Protein AF-A0A1E7JCQ2-F1 (afdb_monomer_lite)

Secondary structure (DSSP, 8-state):
-HHHHHHHS---EEEPPS-GGGT---HHHHHHHTTS-EE-TTS-EEBTTTBT------EEE-S-----

pLDDT: mean 92.05, std 4.23, range [78.12, 97.06]

Foldseek 3Di:
DQVCCCPPVVKHKDWADCDVVVVHDPQQVVCVQQVQADQDPVRAGQGPPPGRPDDTTDMDIDDDDDGD

Radius of gyration: 13.63 Å; chains: 1; bounding box: 28×28×32 Å

Sequence (68 aa):
MKKWLRKEHSLDSQPLPYNVEKGGLFLKDAAVISGLGIIGQNNLLFHPEWGSRIRLCSILIEGDLQPT

Structure (mmCIF, N/CA/C/O backbone):
data_AF-A0A1E7JCQ2-F1
#
_entry.id   AF-A0A1E7JCQ2-F1
#
loop_
_atom_site.group_PDB
_atom_site.id
_atom_site.type_symbol
_atom_site.label_atom_id
_atom_site.label_alt_id
_atom_site.label_comp_id
_atom_site.label_asym_id
_atom_site.label_entity_id
_atom_site.label_seq_id
_atom_site.pdbx_PDB_ins_code
_atom_site.Cartn_x
_atom_site.Cartn_y
_atom_site.Cartn_z
_atom_site.occupancy
_atom_site.B_iso_or_equiv
_atom_site.auth_seq_id
_atom_site.auth_comp_id
_atom_site.auth_asym_id
_atom_site.auth_atom_id
_atom_site.pdbx_PDB_model_num
ATOM 1 N N . MET A 1 1 ? 14.237 -4.319 -3.085 1.00 86.56 1 MET A N 1
ATOM 2 C CA . MET A 1 1 ? 13.016 -4.455 -3.906 1.00 86.56 1 MET A CA 1
ATOM 3 C C . MET A 1 1 ? 13.242 -4.118 -5.378 1.00 86.56 1 MET A C 1
ATOM 5 O O . MET A 1 1 ? 13.365 -5.058 -6.141 1.00 86.56 1 MET A O 1
ATOM 9 N N . LYS A 1 2 ? 13.410 -2.846 -5.791 1.00 92.12 2 LYS A N 1
ATOM 10 C CA . LYS A 1 2 ? 13.548 -2.464 -7.221 1.00 92.12 2 LYS A CA 1
ATOM 11 C C . LYS A 1 2 ? 14.556 -3.299 -8.025 1.00 92.12 2 LYS A C 1
ATOM 13 O O . LYS A 1 2 ? 14.211 -3.860 -9.054 1.00 92.12 2 LYS A O 1
ATOM 18 N N . LYS A 1 3 ? 15.796 -3.422 -7.529 1.00 94.50 3 LYS A N 1
ATOM 19 C CA . LYS A 1 3 ? 16.848 -4.221 -8.192 1.00 94.50 3 LYS A CA 1
ATOM 20 C C . LYS A 1 3 ? 16.467 -5.700 -8.349 1.00 94.50 3 LYS A C 1
ATOM 22 O O . LYS A 1 3 ? 16.839 -6.314 -9.336 1.00 94.50 3 LYS A O 1
ATOM 27 N N . TRP A 1 4 ? 15.743 -6.250 -7.375 1.00 95.25 4 TRP A N 1
ATOM 28 C CA . TRP A 1 4 ? 15.299 -7.643 -7.387 1.00 95.25 4 TRP A CA 1
ATOM 29 C C . TRP A 1 4 ? 14.159 -7.851 -8.393 1.00 95.25 4 TRP A C 1
ATOM 31 O O . TRP A 1 4 ? 14.281 -8.723 -9.242 1.00 95.25 4 TRP A O 1
ATOM 41 N N . LEU A 1 5 ? 13.139 -6.978 -8.396 1.00 94.62 5 LEU A N 1
ATOM 42 C CA . LEU A 1 5 ? 12.052 -7.006 -9.390 1.00 94.62 5 LEU A CA 1
ATOM 43 C C . LEU A 1 5 ? 12.587 -6.923 -10.824 1.00 94.62 5 LEU A C 1
ATOM 45 O O . LEU A 1 5 ? 12.191 -7.711 -11.681 1.00 94.62 5 LEU A O 1
ATOM 49 N N . ARG A 1 6 ? 13.552 -6.028 -11.064 1.00 95.06 6 ARG A N 1
ATOM 50 C CA . ARG A 1 6 ? 14.172 -5.885 -12.384 1.00 95.06 6 ARG A CA 1
ATOM 51 C C . ARG A 1 6 ? 14.986 -7.116 -12.790 1.00 95.06 6 ARG A C 1
ATOM 53 O O . ARG A 1 6 ? 14.956 -7.487 -13.954 1.00 95.06 6 ARG A O 1
ATOM 60 N N . LYS A 1 7 ? 15.722 -7.730 -11.857 1.00 97.06 7 LYS A N 1
ATOM 61 C CA . LYS A 1 7 ? 16.602 -8.876 -12.137 1.00 97.06 7 LYS A CA 1
ATOM 62 C C . LYS A 1 7 ? 15.832 -10.182 -12.337 1.00 97.06 7 LYS A C 1
ATOM 64 O O . LYS A 1 7 ? 16.149 -10.919 -13.257 1.00 97.06 7 LYS A O 1
ATOM 69 N N . GLU A 1 8 ? 14.865 -10.467 -11.470 1.00 96.88 8 GLU A N 1
ATOM 70 C CA . GLU A 1 8 ? 14.191 -11.772 -11.426 1.00 96.88 8 GLU A CA 1
ATOM 71 C C . GLU A 1 8 ? 12.905 -11.806 -12.255 1.00 96.88 8 GLU A C 1
ATOM 73 O O . GLU A 1 8 ? 12.546 -12.846 -12.796 1.00 96.88 8 GLU A O 1
ATOM 78 N N . HIS A 1 9 ? 12.218 -10.667 -12.386 1.00 92.75 9 HIS A N 1
ATOM 79 C CA . HIS A 1 9 ? 10.920 -10.595 -13.060 1.00 92.75 9 HIS A CA 1
ATOM 80 C C . HIS A 1 9 ? 10.930 -9.701 -14.300 1.00 92.75 9 HIS A C 1
ATOM 82 O O . HIS A 1 9 ? 9.920 -9.608 -14.985 1.00 92.75 9 HIS A O 1
ATOM 88 N N . SER A 1 10 ? 12.055 -9.042 -14.609 1.00 94.56 10 SER A N 1
ATOM 89 C CA . SER A 1 10 ? 12.143 -8.038 -15.683 1.00 94.56 10 SER A CA 1
ATOM 90 C C . SER A 1 10 ? 11.114 -6.906 -15.550 1.00 94.56 10 SER A C 1
ATOM 92 O O . SER A 1 10 ? 10.798 -6.244 -16.532 1.00 94.56 10 SER A O 1
ATOM 94 N N . LEU A 1 11 ? 10.617 -6.661 -14.331 1.00 95.31 11 LEU A N 1
ATOM 95 C CA . LEU A 1 11 ? 9.621 -5.632 -14.047 1.00 95.31 11 LEU A CA 1
ATOM 96 C C . LEU A 1 11 ? 10.293 -4.341 -13.600 1.00 95.31 11 LEU A C 1
ATOM 98 O O . LEU A 1 11 ? 11.166 -4.3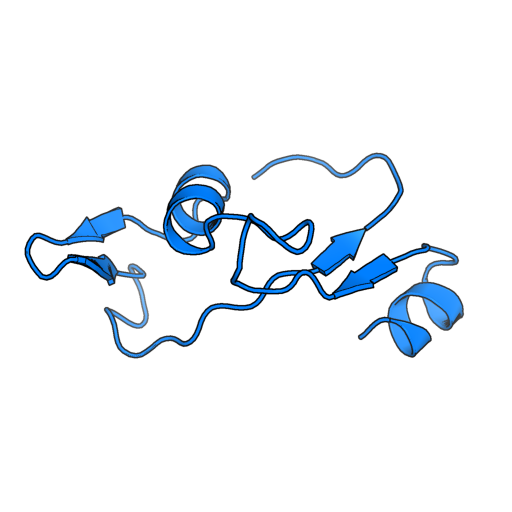40 -12.719 1.00 95.31 11 LEU A O 1
ATOM 102 N N . ASP A 1 12 ? 9.845 -3.232 -14.176 1.00 95.38 12 ASP A N 1
ATOM 103 C CA . ASP A 1 12 ? 10.218 -1.910 -13.709 1.00 95.38 12 ASP A CA 1
ATOM 104 C C . ASP A 1 12 ? 9.401 -1.489 -12.493 1.00 95.38 12 ASP A C 1
ATOM 106 O O . ASP A 1 12 ? 8.272 -1.920 -12.261 1.00 95.38 12 ASP A O 1
ATOM 110 N N . SER A 1 13 ? 10.042 -0.705 -11.627 1.00 95.38 13 SER A N 1
ATOM 111 C CA . SER A 1 13 ? 9.419 -0.282 -10.379 1.00 95.38 13 SER A CA 1
ATOM 112 C C . SER A 1 13 ? 10.035 0.977 -9.782 1.00 95.38 13 SER A C 1
ATOM 114 O O . SER A 1 13 ? 11.202 1.330 -10.025 1.00 95.38 13 SER A O 1
ATOM 116 N N . GLN A 1 14 ? 9.249 1.649 -8.944 1.00 92.62 14 GLN A N 1
ATOM 117 C CA . GLN A 1 14 ? 9.630 2.868 -8.245 1.00 92.62 14 GLN A CA 1
ATOM 118 C C . GLN A 1 14 ? 9.044 2.890 -6.825 1.00 92.62 14 GLN A C 1
ATOM 120 O O . GLN A 1 14 ? 7.841 2.706 -6.661 1.00 92.62 14 GLN A O 1
ATOM 125 N N . PRO A 1 15 ? 9.857 3.122 -5.777 1.00 90.31 15 PRO A N 1
ATOM 126 C CA . PRO A 1 15 ? 9.315 3.364 -4.445 1.00 90.31 15 PRO A CA 1
ATOM 127 C C . PRO A 1 15 ? 8.515 4.668 -4.455 1.00 90.31 15 PRO A C 1
ATOM 129 O O . PRO A 1 15 ? 9.011 5.687 -4.942 1.00 90.31 15 PRO A O 1
ATOM 132 N N . LEU A 1 16 ? 7.303 4.644 -3.907 1.00 90.25 16 LEU A N 1
ATOM 133 C CA . LEU A 1 16 ? 6.472 5.839 -3.836 1.00 90.25 16 LEU A CA 1
ATOM 134 C C . LEU A 1 16 ? 6.673 6.543 -2.486 1.00 90.25 16 LEU A C 1
ATOM 136 O O . LEU A 1 16 ? 6.661 5.889 -1.438 1.00 90.25 16 LEU A O 1
ATOM 140 N N . PRO A 1 17 ? 6.884 7.872 -2.478 1.00 83.50 17 PRO A N 1
ATOM 141 C CA . PRO A 1 17 ? 6.931 8.632 -1.239 1.00 83.50 17 PRO A CA 1
ATOM 142 C C . PRO A 1 17 ? 5.544 8.692 -0.584 1.00 83.50 17 PRO A C 1
ATOM 144 O O . PRO A 1 17 ? 4.517 8.500 -1.230 1.00 83.50 17 PRO A O 1
ATOM 147 N N . TYR A 1 18 ? 5.507 9.011 0.711 1.00 78.12 18 TYR A N 1
ATOM 148 C CA . TYR A 1 18 ? 4.244 9.247 1.420 1.00 78.12 18 TYR A CA 1
ATOM 149 C C . TYR A 1 18 ? 3.563 10.553 0.978 1.00 78.12 18 TYR A C 1
ATOM 151 O O . TYR A 1 18 ? 2.342 10.659 0.953 1.00 78.12 18 TYR A O 1
ATOM 159 N N . ASN A 1 19 ? 4.360 11.570 0.641 1.00 81.50 19 ASN A N 1
ATOM 160 C CA . ASN A 1 19 ? 3.856 12.878 0.247 1.00 81.50 19 ASN A CA 1
ATOM 161 C C . ASN A 1 19 ? 3.265 12.816 -1.164 1.00 81.50 19 ASN A C 1
ATOM 163 O O . ASN A 1 19 ? 4.010 12.710 -2.140 1.00 81.50 19 ASN A O 1
ATOM 167 N N . VAL A 1 20 ? 1.943 12.954 -1.262 1.00 81.44 20 VAL A N 1
ATOM 168 C CA . VAL A 1 20 ? 1.207 12.980 -2.537 1.00 81.44 20 VAL A CA 1
ATOM 169 C C . VAL A 1 20 ? 1.730 14.076 -3.471 1.00 81.44 20 VAL A C 1
ATOM 171 O O . VAL A 1 20 ? 1.937 13.827 -4.652 1.00 81.44 20 VAL A O 1
ATOM 174 N N . GLU A 1 21 ? 2.094 15.242 -2.929 1.00 84.06 21 GLU A N 1
ATOM 175 C CA . GLU A 1 21 ? 2.703 16.358 -3.679 1.00 84.06 21 GLU A CA 1
ATOM 176 C C . GLU A 1 21 ? 4.014 15.993 -4.396 1.00 84.06 21 GLU A C 1
ATOM 178 O O . GLU A 1 21 ? 4.416 16.659 -5.344 1.00 84.06 21 GLU A O 1
ATOM 183 N N . LYS A 1 22 ? 4.695 14.929 -3.954 1.00 84.81 22 LYS A N 1
ATOM 184 C CA . LYS A 1 22 ? 5.940 14.425 -4.553 1.00 84.81 22 LYS A CA 1
ATOM 185 C C . LYS A 1 22 ? 5.700 13.228 -5.481 1.00 84.81 22 LYS A C 1
ATOM 187 O O . LYS A 1 22 ? 6.616 12.435 -5.689 1.00 84.81 22 LYS A O 1
ATOM 192 N N . GLY A 1 23 ? 4.476 13.062 -5.987 1.00 82.12 23 GLY A N 1
ATOM 193 C CA . GLY A 1 23 ? 4.070 11.896 -6.781 1.00 82.12 23 GLY A CA 1
ATOM 194 C C . GLY A 1 23 ? 3.870 10.633 -5.938 1.00 82.12 23 GLY A C 1
ATOM 195 O O . GLY A 1 23 ? 4.015 9.524 -6.440 1.00 82.12 23 GLY A O 1
ATOM 196 N N . GLY A 1 24 ? 3.614 10.803 -4.639 1.00 87.88 24 GLY A N 1
ATOM 197 C CA . GLY A 1 24 ? 3.291 9.724 -3.711 1.00 87.88 24 GLY A CA 1
ATOM 198 C C . GLY A 1 24 ? 1.819 9.321 -3.743 1.00 87.88 24 GLY A C 1
ATOM 199 O O . GLY A 1 24 ? 1.032 9.847 -4.525 1.00 87.88 24 GLY A O 1
ATOM 200 N N . LEU A 1 25 ? 1.428 8.428 -2.834 1.00 90.19 25 LEU A N 1
ATOM 201 C CA . LEU A 1 25 ? 0.022 8.073 -2.621 1.00 90.19 25 LEU A CA 1
ATOM 202 C C . LEU A 1 25 ? -0.326 8.015 -1.132 1.00 90.19 25 LEU A C 1
ATOM 204 O O . LEU A 1 25 ? 0.547 7.804 -0.282 1.00 90.19 25 LEU A O 1
ATOM 208 N N . PHE A 1 26 ? -1.612 8.169 -0.812 1.00 90.62 26 PHE A N 1
ATOM 209 C CA . PHE A 1 26 ? -2.114 7.965 0.544 1.00 90.62 26 PHE A CA 1
ATOM 210 C C . PHE A 1 26 ? -2.042 6.478 0.907 1.00 90.62 26 PHE A C 1
ATOM 212 O O . PHE A 1 26 ? -2.909 5.686 0.549 1.00 90.62 26 PHE A O 1
ATOM 219 N N . LEU A 1 27 ? -0.984 6.094 1.633 1.00 91.56 27 LEU A N 1
ATOM 220 C CA . LEU A 1 27 ? -0.705 4.689 1.965 1.00 91.56 27 LEU A CA 1
ATOM 221 C C . LEU A 1 27 ? -1.854 4.001 2.708 1.00 91.56 27 LEU A C 1
ATOM 223 O O . LEU A 1 27 ? -2.049 2.805 2.536 1.00 91.56 27 LEU A O 1
ATOM 227 N N . LYS A 1 28 ? -2.593 4.744 3.537 1.00 92.19 28 LYS A N 1
ATOM 228 C CA . LYS A 1 28 ? -3.728 4.207 4.297 1.00 92.19 28 LYS A CA 1
ATOM 229 C C . LYS A 1 28 ? -4.861 3.779 3.370 1.00 92.19 28 LYS A C 1
ATOM 231 O O . LYS A 1 28 ? -5.340 2.659 3.492 1.00 92.19 28 LYS A O 1
ATOM 236 N N . ASP A 1 29 ? -5.213 4.632 2.418 1.00 92.44 29 ASP A N 1
ATOM 237 C CA . ASP A 1 29 ? -6.286 4.371 1.461 1.00 92.44 29 ASP A CA 1
ATOM 238 C C . ASP A 1 29 ? -5.897 3.227 0.528 1.00 92.44 29 ASP A C 1
ATOM 240 O O . ASP A 1 29 ? -6.660 2.281 0.355 1.00 92.44 29 ASP A O 1
ATOM 244 N N . ALA A 1 30 ? -4.667 3.255 0.003 1.00 92.94 30 ALA A N 1
ATOM 245 C CA . ALA A 1 30 ? -4.154 2.172 -0.828 1.00 92.94 30 ALA A CA 1
ATOM 246 C C . ALA A 1 30 ? -4.132 0.830 -0.087 1.00 92.94 30 ALA A C 1
ATOM 248 O O . ALA A 1 30 ? -4.457 -0.187 -0.686 1.00 92.94 30 ALA A O 1
ATOM 249 N N . ALA A 1 31 ? -3.802 0.822 1.208 1.00 94.06 31 ALA A N 1
ATOM 250 C CA . ALA A 1 31 ? -3.821 -0.399 2.002 1.00 94.06 31 ALA A CA 1
ATOM 251 C C . ALA A 1 31 ? -5.239 -0.955 2.211 1.00 94.06 31 ALA A C 1
ATOM 253 O O . ALA A 1 31 ? -5.418 -2.171 2.220 1.00 94.06 31 ALA A O 1
ATOM 254 N N . VAL A 1 32 ? -6.250 -0.091 2.351 1.00 94.88 32 VAL A N 1
ATOM 255 C CA . VAL A 1 32 ? -7.655 -0.530 2.398 1.00 94.88 32 VAL A CA 1
ATOM 256 C C . VAL A 1 32 ? -8.080 -1.093 1.045 1.00 94.88 32 VAL A C 1
ATOM 258 O O . VAL A 1 32 ? -8.631 -2.187 0.991 1.00 94.88 32 VAL A O 1
ATOM 261 N N . ILE A 1 33 ? -7.781 -0.379 -0.046 1.00 94.19 33 ILE A N 1
ATOM 262 C CA . ILE A 1 33 ? -8.122 -0.799 -1.414 1.00 94.19 33 ILE A CA 1
ATOM 263 C C . ILE A 1 33 ? -7.449 -2.128 -1.774 1.00 94.19 33 ILE A C 1
ATOM 265 O O . ILE A 1 33 ? -8.063 -2.947 -2.441 1.00 94.19 33 ILE A O 1
ATOM 269 N N . SER A 1 34 ? -6.222 -2.375 -1.308 1.00 93.00 34 SER A N 1
ATOM 270 C CA . SER A 1 34 ? -5.506 -3.632 -1.552 1.00 93.00 34 SER A CA 1
ATOM 271 C C . SER A 1 34 ? -5.909 -4.775 -0.614 1.00 93.00 34 SER A C 1
ATOM 273 O O . SER A 1 34 ? -5.219 -5.795 -0.587 1.00 93.00 34 SER A O 1
ATOM 275 N N . GLY A 1 35 ? -6.930 -4.585 0.228 1.00 93.56 35 GLY A N 1
ATOM 276 C CA .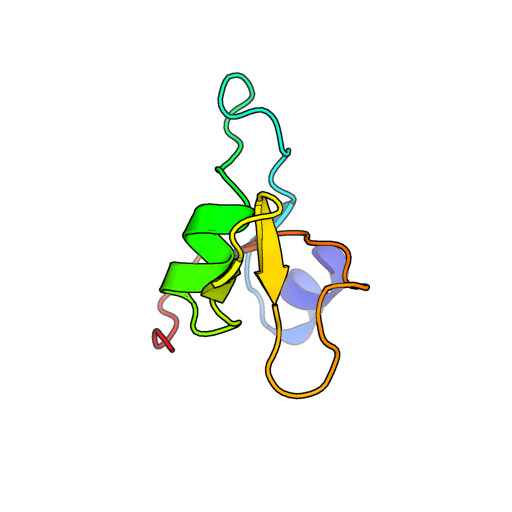 GLY A 1 35 ? -7.431 -5.611 1.142 1.00 93.56 35 GLY A CA 1
ATOM 277 C C . GLY A 1 35 ? -6.545 -5.900 2.361 1.00 93.56 35 GLY A C 1
ATOM 278 O O . GLY A 1 35 ? -6.750 -6.911 3.026 1.00 93.56 35 GLY A O 1
ATOM 279 N N . LEU A 1 36 ? -5.575 -5.038 2.703 1.00 94.62 36 LEU A N 1
ATOM 280 C CA . LEU A 1 36 ? -4.692 -5.260 3.863 1.00 94.62 36 LEU A CA 1
ATOM 281 C C . LEU A 1 36 ? -5.406 -5.060 5.208 1.00 94.62 36 LEU A C 1
ATOM 283 O O . LEU A 1 36 ? -4.913 -5.499 6.245 1.00 94.62 36 LEU A O 1
ATOM 287 N N . GLY A 1 37 ? -6.540 -4.366 5.237 1.00 95.12 37 GLY A N 1
ATOM 288 C CA . GLY A 1 37 ? -7.289 -4.159 6.470 1.00 95.12 37 GLY A CA 1
ATOM 289 C C . GLY A 1 37 ? -8.228 -2.967 6.410 1.00 95.12 37 GLY A C 1
ATOM 290 O O . GLY A 1 37 ? -8.598 -2.493 5.339 1.00 95.12 37 GLY A O 1
ATOM 291 N N . ILE A 1 38 ? -8.598 -2.474 7.590 1.00 96.81 38 ILE A N 1
ATOM 292 C CA . ILE A 1 38 ? -9.553 -1.371 7.761 1.00 96.81 38 ILE A CA 1
ATOM 293 C C . ILE A 1 38 ? -8.925 -0.206 8.525 1.00 96.81 38 ILE A C 1
ATOM 295 O O . ILE A 1 38 ? -7.998 -0.402 9.310 1.00 96.81 38 ILE A O 1
ATOM 299 N N . ILE A 1 39 ? -9.437 1.012 8.340 1.00 96.81 39 ILE A N 1
ATOM 300 C CA . ILE A 1 39 ? -9.040 2.163 9.163 1.00 96.81 39 ILE A CA 1
ATOM 301 C C . ILE A 1 39 ? -9.896 2.201 10.427 1.00 96.81 39 ILE A C 1
ATOM 303 O O . ILE A 1 39 ? -11.120 2.297 10.362 1.00 96.81 39 ILE A O 1
ATOM 307 N N . GLY A 1 40 ? -9.243 2.121 11.585 1.00 93.94 40 GLY A N 1
ATOM 308 C CA . GLY A 1 40 ? -9.895 2.240 12.885 1.00 93.94 40 GLY A CA 1
ATOM 309 C C . GLY A 1 40 ? -10.188 3.691 13.274 1.00 93.94 40 GLY A C 1
ATOM 310 O O . GLY A 1 40 ? -9.653 4.639 12.700 1.00 93.94 40 GLY A O 1
ATOM 311 N N . GLN A 1 41 ? -10.982 3.874 14.333 1.00 93.69 41 GLN A N 1
ATOM 312 C CA . GLN A 1 41 ? -11.316 5.200 14.881 1.00 93.69 41 GLN A CA 1
ATOM 313 C C . GLN A 1 41 ? -10.086 5.999 15.347 1.00 93.69 41 GLN A C 1
ATOM 315 O O . GLN A 1 41 ? -10.099 7.225 15.352 1.00 93.69 41 GLN A O 1
ATOM 320 N N . ASN A 1 42 ? -8.999 5.311 15.696 1.00 93.38 42 ASN A N 1
ATOM 321 C CA . ASN A 1 42 ? -7.709 5.912 16.038 1.00 93.38 42 ASN A CA 1
ATOM 322 C C . ASN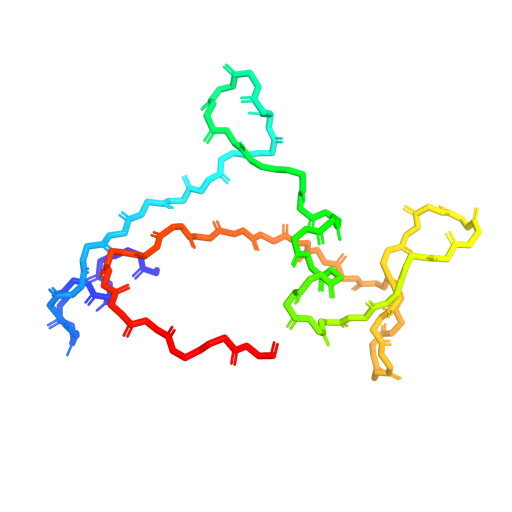 A 1 42 ? -6.890 6.354 14.808 1.00 93.38 42 ASN A C 1
ATOM 324 O O . ASN A 1 42 ? -5.721 6.710 14.953 1.00 93.38 42 ASN A O 1
ATOM 328 N N . ASN A 1 43 ? -7.475 6.314 13.605 1.00 93.25 43 ASN A N 1
ATOM 329 C CA . ASN A 1 43 ? -6.828 6.640 12.336 1.00 93.25 43 ASN A CA 1
ATOM 330 C C . ASN A 1 43 ? -5.599 5.757 12.036 1.00 93.25 43 ASN A C 1
ATOM 332 O O . ASN A 1 43 ? -4.682 6.170 11.323 1.00 93.25 43 ASN A O 1
ATOM 336 N N . LEU A 1 44 ? -5.543 4.541 12.581 1.00 95.00 44 LEU A N 1
ATOM 337 C CA . LEU A 1 44 ? -4.531 3.547 12.230 1.00 95.00 44 LEU A CA 1
ATOM 338 C C . LEU A 1 44 ? -5.155 2.463 11.353 1.00 95.00 44 LEU A C 1
ATOM 340 O O . LEU A 1 44 ? -6.324 2.115 11.523 1.00 95.00 44 LEU A O 1
ATOM 344 N N . LEU A 1 45 ? -4.362 1.916 10.430 1.00 96.44 45 LEU A N 1
ATOM 345 C CA . LEU A 1 45 ? -4.743 0.700 9.718 1.00 96.44 45 LEU A CA 1
ATOM 346 C C . LEU A 1 45 ? -4.710 -0.470 10.704 1.00 96.44 45 LEU A C 1
ATOM 348 O O . LEU A 1 45 ? -3.737 -0.621 11.440 1.00 96.44 45 LEU A O 1
ATOM 352 N N . PHE A 1 46 ? -5.755 -1.287 10.706 1.00 96.88 46 PHE A N 1
ATOM 353 C CA . PHE A 1 46 ? -5.867 -2.495 11.507 1.00 96.88 46 PHE A CA 1
ATOM 354 C C . PHE A 1 46 ? -5.858 -3.717 10.586 1.00 96.88 46 PHE A C 1
ATOM 356 O O . PHE A 1 46 ? -6.813 -3.942 9.841 1.00 96.88 46 PHE A O 1
ATOM 363 N N . HIS A 1 47 ? -4.772 -4.491 10.630 1.00 96.31 47 HIS A N 1
ATOM 364 C CA . HIS A 1 47 ? -4.665 -5.777 9.940 1.00 96.31 47 HIS A CA 1
ATOM 365 C C . HIS A 1 47 ? -5.309 -6.880 10.795 1.00 96.31 47 HIS A C 1
ATOM 367 O O . HIS A 1 47 ? -5.068 -6.893 12.007 1.00 96.31 47 HIS A O 1
ATOM 373 N N . PRO A 1 48 ? -6.073 -7.826 10.216 1.00 93.88 48 PRO A N 1
ATOM 374 C CA . PRO A 1 48 ? -6.763 -8.874 10.978 1.00 93.88 48 PRO A CA 1
ATOM 375 C C . PRO A 1 48 ? -5.823 -9.724 11.847 1.00 93.88 48 PRO A C 1
ATOM 377 O O . PRO A 1 48 ? -6.203 -10.131 12.939 1.00 93.88 48 PRO A O 1
ATOM 380 N N . GLU A 1 49 ? -4.587 -9.948 11.395 1.00 95.38 49 GLU A N 1
ATOM 381 C CA . GLU A 1 49 ? -3.592 -10.755 12.120 1.00 95.38 49 GLU A CA 1
ATOM 382 C C . GLU A 1 49 ? -2.666 -9.93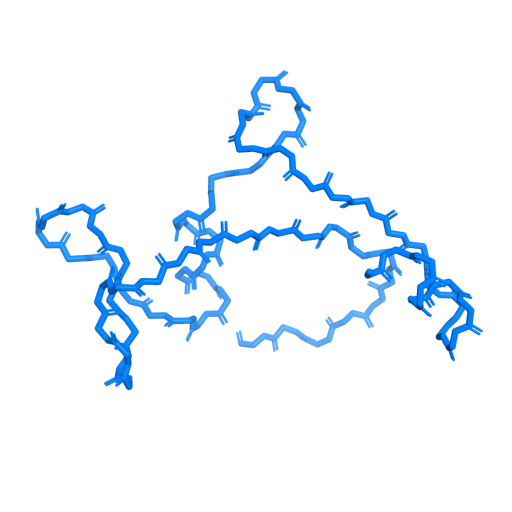4 13.040 1.00 95.38 49 GLU A C 1
ATOM 384 O O . GLU A 1 49 ? -2.307 -10.380 14.127 1.00 95.38 49 GLU A O 1
ATOM 389 N N . TRP A 1 50 ? -2.272 -8.722 12.631 1.00 94.94 50 TRP A N 1
ATOM 390 C CA . TRP A 1 50 ? -1.180 -7.971 13.280 1.00 94.94 50 TRP A CA 1
ATOM 391 C C . TRP A 1 50 ? -1.654 -6.702 14.003 1.00 94.94 50 TRP A C 1
ATOM 393 O O . TRP A 1 50 ? -0.861 -5.991 14.630 1.00 94.94 50 TRP A O 1
ATOM 403 N N . GLY A 1 51 ? -2.951 -6.398 13.930 1.00 94.75 51 GLY A N 1
ATOM 404 C CA . GLY A 1 51 ? -3.532 -5.175 14.467 1.00 94.75 51 GLY A CA 1
ATOM 405 C C . GLY A 1 51 ? -2.919 -3.927 13.830 1.00 94.75 51 GLY A C 1
ATOM 406 O O . GLY A 1 51 ? -2.659 -3.890 12.629 1.00 94.75 51 GLY A O 1
ATOM 407 N N . SER A 1 52 ? -2.684 -2.890 14.638 1.00 95.38 52 SER A N 1
ATOM 408 C CA . SER A 1 52 ? -2.208 -1.585 14.159 1.00 95.38 52 SER A CA 1
ATOM 409 C C . SER A 1 52 ? -0.699 -1.355 14.263 1.00 95.38 52 SER A C 1
ATOM 411 O O . SER A 1 52 ? -0.227 -0.252 13.987 1.00 95.38 52 SER A O 1
ATOM 413 N N . ARG A 1 53 ? 0.087 -2.358 14.678 1.00 93.38 53 ARG A N 1
ATOM 414 C CA . ARG A 1 53 ? 1.550 -2.231 14.844 1.00 93.38 53 ARG A CA 1
ATOM 415 C C . ARG A 1 53 ? 2.298 -2.520 13.543 1.00 93.38 53 ARG A C 1
ATOM 417 O O . ARG A 1 53 ? 3.265 -3.275 13.528 1.00 93.38 53 ARG A O 1
ATOM 424 N N . ILE A 1 54 ? 1.841 -1.919 12.451 1.00 92.06 54 ILE A N 1
ATOM 425 C CA . ILE A 1 54 ? 2.380 -2.131 11.108 1.00 92.06 54 ILE A CA 1
ATOM 426 C C . ILE A 1 54 ? 2.822 -0.809 10.490 1.00 92.06 54 ILE A C 1
ATOM 428 O O . ILE A 1 54 ? 2.185 0.231 10.662 1.00 92.06 54 ILE A O 1
ATOM 432 N N . ARG A 1 55 ? 3.939 -0.849 9.761 1.00 92.88 55 ARG A N 1
ATOM 433 C CA . ARG A 1 55 ? 4.431 0.286 8.981 1.00 92.88 55 ARG A CA 1
ATOM 434 C C . ARG A 1 55 ? 4.131 0.042 7.513 1.00 92.88 55 ARG A C 1
ATOM 436 O O . ARG A 1 55 ? 4.536 -0.975 6.964 1.00 92.88 55 ARG A O 1
ATOM 443 N N . LEU A 1 56 ? 3.468 1.005 6.888 1.00 92.44 56 LEU A N 1
ATOM 444 C CA . LEU A 1 56 ? 3.134 0.937 5.473 1.00 92.44 56 LEU A CA 1
ATOM 445 C C . LEU A 1 56 ? 4.291 1.429 4.605 1.00 92.44 56 LEU A C 1
ATOM 447 O O . LEU A 1 56 ? 4.975 2.402 4.936 1.00 92.44 56 LEU A O 1
ATOM 451 N N . CYS A 1 57 ? 4.469 0.765 3.472 1.00 92.25 57 CYS A N 1
ATOM 452 C CA . CYS A 1 57 ? 5.291 1.204 2.356 1.00 92.25 57 CYS A CA 1
ATOM 453 C C . CYS A 1 57 ? 4.588 0.817 1.053 1.00 92.25 57 CYS A C 1
ATOM 455 O O . CYS A 1 57 ? 3.745 -0.078 1.042 1.00 92.25 57 CYS A O 1
ATOM 457 N N . SER A 1 58 ? 4.925 1.491 -0.042 1.00 91.88 58 SER A N 1
ATOM 458 C CA . SER A 1 58 ? 4.404 1.147 -1.360 1.00 91.88 58 SER A CA 1
ATOM 459 C C . SER A 1 58 ? 5.497 1.210 -2.416 1.00 91.88 58 SER A C 1
ATOM 461 O O . SER A 1 58 ? 6.507 1.915 -2.296 1.00 91.8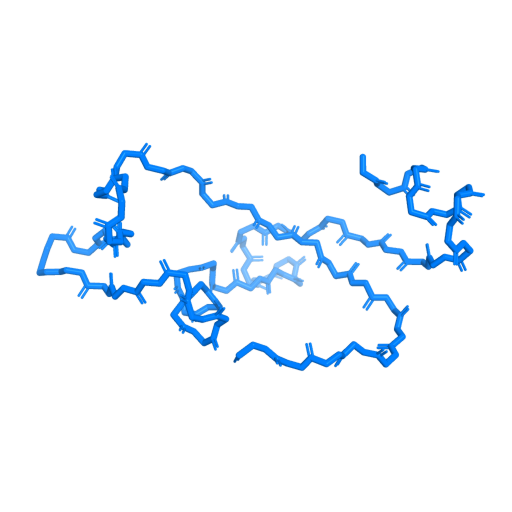8 58 SER A O 1
ATOM 463 N N . ILE A 1 59 ? 5.288 0.421 -3.461 1.00 92.81 59 ILE A N 1
ATOM 464 C CA . ILE A 1 59 ? 6.110 0.391 -4.656 1.00 92.81 59 ILE A CA 1
ATOM 465 C C . ILE A 1 59 ? 5.166 0.398 -5.851 1.00 92.81 59 ILE A C 1
ATOM 467 O O . ILE A 1 59 ? 4.221 -0.382 -5.901 1.00 92.81 59 ILE A O 1
ATOM 471 N N . LEU A 1 60 ? 5.411 1.304 -6.787 1.00 92.75 60 LEU A N 1
ATOM 472 C CA . LEU A 1 60 ? 4.793 1.258 -8.099 1.00 92.75 60 LEU A CA 1
ATOM 473 C C . LEU A 1 60 ? 5.528 0.199 -8.913 1.00 92.75 60 LEU A C 1
ATOM 475 O O . LEU A 1 60 ? 6.761 0.220 -8.957 1.00 92.75 60 LEU A O 1
ATOM 479 N N . ILE A 1 61 ? 4.788 -0.717 -9.522 1.00 94.19 61 ILE A N 1
ATOM 480 C CA . ILE A 1 61 ? 5.314 -1.756 -10.407 1.00 94.19 61 ILE A CA 1
ATOM 481 C C . ILE A 1 61 ? 4.634 -1.566 -11.756 1.00 94.19 61 ILE A C 1
ATOM 483 O O . ILE A 1 61 ? 3.419 -1.395 -11.811 1.00 94.19 61 ILE A O 1
ATOM 487 N N . GLU A 1 62 ? 5.420 -1.554 -12.823 1.00 93.75 62 GLU A N 1
ATOM 488 C CA . GLU A 1 62 ? 4.911 -1.455 -14.186 1.00 93.75 62 GLU A CA 1
ATOM 489 C C . GLU A 1 62 ? 4.539 -2.848 -14.706 1.00 93.75 62 GLU A C 1
ATOM 491 O O . GLU A 1 62 ? 5.374 -3.753 -14.694 1.00 93.75 62 GLU A O 1
ATOM 496 N N . GLY A 1 63 ? 3.291 -3.019 -15.146 1.00 90.56 63 GLY A N 1
ATOM 497 C CA . GLY A 1 63 ? 2.780 -4.263 -15.726 1.00 90.56 63 GLY A CA 1
ATOM 498 C C . GLY A 1 63 ? 1.343 -4.578 -15.309 1.00 90.56 63 GLY A C 1
ATOM 499 O O . GLY A 1 63 ? 0.770 -3.906 -14.451 1.00 90.56 63 GLY A O 1
ATOM 500 N N . ASP A 1 64 ? 0.777 -5.628 -15.905 1.00 90.38 64 ASP A N 1
ATOM 501 C CA . ASP A 1 64 ? -0.550 -6.134 -15.553 1.00 90.38 64 ASP A CA 1
ATOM 502 C C . ASP A 1 64 ? -0.461 -7.064 -14.339 1.00 90.38 64 ASP A C 1
ATOM 504 O O . ASP A 1 64 ? 0.026 -8.195 -14.417 1.00 90.38 64 ASP 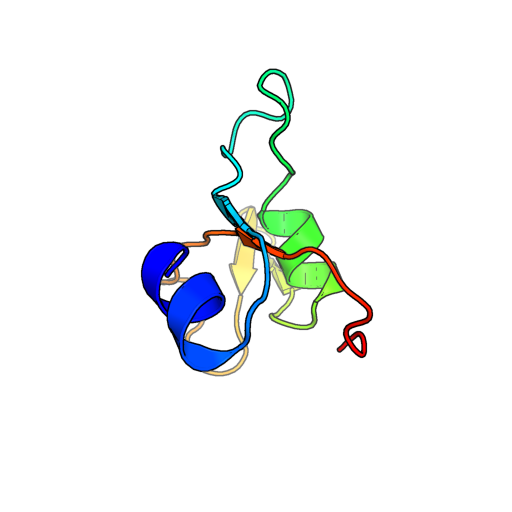A O 1
ATOM 508 N N . LEU A 1 65 ? -0.937 -6.572 -13.196 1.00 89.81 65 LEU A N 1
ATOM 509 C CA . LEU A 1 65 ? -1.045 -7.324 -11.949 1.00 89.81 65 LEU A CA 1
ATOM 510 C C . LEU A 1 65 ? -2.518 -7.575 -11.639 1.00 89.81 65 LEU A C 1
ATOM 512 O O . LEU A 1 65 ? -3.358 -6.696 -11.820 1.00 89.81 65 LEU A O 1
ATOM 516 N N . GLN A 1 66 ? -2.827 -8.773 -11.146 1.00 91.12 66 GLN A N 1
ATOM 517 C CA . GLN A 1 66 ? -4.169 -9.072 -10.658 1.00 91.12 66 GLN A CA 1
ATOM 518 C C . GLN A 1 66 ? -4.419 -8.286 -9.360 1.00 91.12 66 GLN A C 1
ATOM 520 O O . GLN A 1 66 ? -3.605 -8.401 -8.438 1.00 91.12 66 GLN A O 1
ATOM 525 N N . PRO A 1 67 ? -5.496 -7.485 -9.274 1.00 88.81 67 PRO A N 1
ATOM 526 C CA . PRO A 1 67 ? -5.889 -6.826 -8.032 1.00 88.81 67 PRO A CA 1
ATOM 527 C C . PRO A 1 67 ? -6.251 -7.841 -6.939 1.00 88.81 67 PRO A C 1
ATOM 529 O O . PRO A 1 67 ? -6.671 -8.958 -7.252 1.00 88.81 67 PRO A O 1
ATOM 532 N N . THR A 1 68 ? -6.103 -7.437 -5.674 1.00 82.19 68 THR A N 1
ATOM 533 C CA . THR A 1 68 ? -6.559 -8.199 -4.498 1.00 82.19 68 THR A CA 1
ATOM 534 C C . THR A 1 68 ? -7.967 -7.824 -4.067 1.00 82.19 68 THR A C 1
ATOM 536 O O . THR A 1 68 ? -8.340 -6.643 -4.243 1.00 82.19 68 THR A O 1
#